Protein AF-A0A5Y5LYK3-F1 (afdb_monomer)

Structure (mmCIF, N/CA/C/O backbone):
data_AF-A0A5Y5LYK3-F1
#
_entry.id   AF-A0A5Y5LYK3-F1
#
loop_
_atom_site.group_PDB
_atom_site.id
_atom_site.type_symbol
_atom_site.label_atom_id
_atom_site.label_alt_id
_atom_site.label_comp_id
_atom_site.label_asym_id
_atom_site.label_entity_id
_atom_site.label_seq_id
_atom_site.pdbx_PDB_ins_code
_atom_site.Cartn_x
_atom_site.Cartn_y
_atom_site.Cartn_z
_atom_site.occupancy
_atom_site.B_iso_or_equiv
_atom_site.auth_seq_id
_atom_site.auth_comp_id
_atom_site.auth_asym_id
_atom_site.auth_atom_id
_atom_site.pdbx_PDB_model_num
ATOM 1 N N . TYR A 1 1 ? 14.170 -9.540 -16.221 1.00 54.06 1 TYR A N 1
ATOM 2 C CA . TYR A 1 1 ? 13.528 -8.300 -15.741 1.00 54.06 1 TYR A CA 1
ATOM 3 C C . TYR A 1 1 ? 12.089 -8.527 -15.269 1.00 54.06 1 TYR A C 1
ATOM 5 O O . TYR A 1 1 ? 11.631 -7.755 -14.436 1.00 54.06 1 TYR A O 1
ATOM 13 N N . ASP A 1 2 ? 11.449 -9.656 -15.615 1.00 61.84 2 ASP A N 1
ATOM 14 C CA . ASP A 1 2 ? 10.163 -10.072 -15.021 1.00 61.84 2 ASP A CA 1
ATOM 15 C C . ASP A 1 2 ? 10.178 -10.195 -13.496 1.00 61.84 2 ASP A C 1
ATOM 17 O O . ASP A 1 2 ? 9.198 -9.850 -12.848 1.00 61.84 2 ASP A O 1
ATOM 21 N N . GLY A 1 3 ? 11.300 -10.608 -12.897 1.00 70.94 3 GLY A N 1
ATOM 22 C CA . GLY A 1 3 ? 11.403 -10.780 -11.443 1.00 70.94 3 GLY A CA 1
ATOM 23 C C . GLY A 1 3 ? 11.084 -9.516 -10.634 1.00 70.94 3 GLY A C 1
ATOM 24 O O . GLY A 1 3 ? 10.432 -9.608 -9.598 1.00 70.94 3 GLY A O 1
ATOM 25 N N . PHE A 1 4 ? 11.470 -8.327 -11.116 1.00 75.94 4 PHE A N 1
ATOM 26 C CA . PHE A 1 4 ? 11.182 -7.073 -10.408 1.00 75.94 4 PHE A CA 1
ATOM 27 C C . PHE A 1 4 ? 9.706 -6.678 -10.520 1.00 75.94 4 PHE A C 1
ATOM 29 O O . PHE A 1 4 ? 9.090 -6.267 -9.539 1.00 75.94 4 PHE A O 1
ATOM 36 N N . ARG A 1 5 ? 9.106 -6.878 -11.698 1.00 77.19 5 ARG A N 1
ATOM 37 C CA . ARG A 1 5 ? 7.668 -6.682 -11.899 1.00 77.19 5 ARG A CA 1
ATOM 38 C C . ARG A 1 5 ? 6.854 -7.663 -11.056 1.00 77.19 5 ARG A C 1
ATOM 40 O O . ARG A 1 5 ? 5.904 -7.250 -10.403 1.00 77.19 5 ARG A O 1
ATOM 47 N N . ILE A 1 6 ? 7.253 -8.936 -11.027 1.00 82.31 6 ILE A N 1
ATOM 48 C CA . ILE A 1 6 ? 6.653 -9.978 -10.184 1.00 82.31 6 ILE A CA 1
ATOM 49 C C . ILE A 1 6 ? 6.754 -9.586 -8.708 1.00 82.31 6 ILE A C 1
ATOM 51 O O . ILE A 1 6 ? 5.782 -9.731 -7.972 1.00 82.31 6 ILE A O 1
ATOM 55 N N . PHE A 1 7 ? 7.892 -9.036 -8.281 1.00 86.12 7 PHE A N 1
ATOM 56 C CA . PHE A 1 7 ? 8.079 -8.545 -6.919 1.00 86.12 7 PHE A CA 1
ATOM 57 C C . PHE A 1 7 ? 7.147 -7.369 -6.581 1.00 86.12 7 PHE A C 1
ATOM 59 O O . PHE A 1 7 ? 6.451 -7.421 -5.567 1.00 86.12 7 PHE A O 1
ATOM 66 N N . LEU A 1 8 ? 7.062 -6.343 -7.436 1.00 88.00 8 LEU A N 1
ATOM 67 C CA . LEU A 1 8 ? 6.128 -5.224 -7.246 1.00 88.00 8 LEU A CA 1
ATOM 68 C C . LEU A 1 8 ? 4.668 -5.691 -7.239 1.00 88.00 8 LEU A C 1
ATOM 70 O O . LEU A 1 8 ? 3.887 -5.286 -6.377 1.00 88.00 8 LEU A O 1
ATOM 74 N N . PHE A 1 9 ? 4.313 -6.587 -8.159 1.00 88.88 9 PHE A N 1
ATOM 75 C CA . PHE A 1 9 ? 2.990 -7.195 -8.220 1.00 88.88 9 PHE A CA 1
ATOM 76 C C . PHE A 1 9 ? 2.671 -7.990 -6.951 1.00 88.88 9 PHE A C 1
ATOM 78 O O . PHE A 1 9 ? 1.566 -7.882 -6.422 1.00 88.88 9 PHE A O 1
ATOM 85 N N . TYR A 1 10 ? 3.637 -8.745 -6.425 1.00 92.44 10 TYR A N 1
ATOM 86 C CA . TYR A 1 10 ? 3.498 -9.474 -5.169 1.00 92.44 10 TYR A CA 1
ATOM 87 C C . TYR A 1 10 ? 3.231 -8.527 -3.993 1.00 92.44 10 TYR A C 1
ATOM 89 O O . TYR A 1 10 ? 2.250 -8.722 -3.269 1.00 92.44 10 TYR A O 1
ATOM 97 N N . LEU A 1 11 ? 4.049 -7.478 -3.832 1.00 94.81 11 LEU A N 1
ATOM 98 C CA . LEU A 1 11 ? 3.857 -6.480 -2.775 1.00 94.81 11 LEU A CA 1
ATOM 99 C C . LEU A 1 11 ? 2.476 -5.829 -2.875 1.00 94.81 11 LEU A C 1
ATOM 101 O O . LEU A 1 11 ? 1.770 -5.705 -1.875 1.00 94.81 11 LEU A O 1
ATOM 105 N N . PHE A 1 12 ? 2.060 -5.475 -4.089 1.00 94.06 12 PHE A N 1
ATOM 106 C CA . PHE A 1 12 ? 0.767 -4.848 -4.315 1.00 94.06 12 PHE A CA 1
ATOM 107 C C . PHE A 1 12 ? -0.412 -5.786 -4.040 1.00 94.06 12 PHE A C 1
ATOM 109 O O . PHE A 1 12 ? -1.390 -5.395 -3.402 1.00 94.06 12 PHE A O 1
ATOM 116 N N . LYS A 1 13 ? -0.317 -7.053 -4.456 1.00 94.81 13 LYS A N 1
ATOM 117 C CA . LYS A 1 13 ? -1.334 -8.066 -4.149 1.00 94.81 13 LYS A CA 1
ATOM 118 C C . LYS A 1 13 ? -1.488 -8.269 -2.647 1.00 94.81 13 LYS A C 1
ATOM 120 O O . LYS A 1 13 ? -2.620 -8.349 -2.172 1.00 94.81 13 LYS A O 1
ATOM 125 N N . LYS A 1 14 ? -0.379 -8.317 -1.905 1.00 97.19 14 LYS A N 1
ATOM 126 C CA . LYS A 1 14 ? -0.408 -8.413 -0.442 1.00 97.19 14 LYS A CA 1
ATOM 127 C C . LYS A 1 14 ? -1.020 -7.173 0.198 1.00 97.19 14 LYS A C 1
ATOM 129 O O . LYS A 1 14 ? -1.903 -7.322 1.037 1.00 97.19 14 LYS A O 1
ATOM 134 N N . LEU A 1 15 ? -0.653 -5.977 -0.258 1.00 96.44 15 LEU A N 1
ATOM 135 C CA . LEU A 1 15 ? -1.266 -4.734 0.208 1.00 96.44 15 LEU A CA 1
ATOM 136 C C . LEU A 1 15 ? -2.796 -4.754 0.050 1.00 96.44 15 LEU A C 1
ATOM 138 O O . LEU A 1 15 ? -3.512 -4.526 1.022 1.00 96.44 15 LEU A O 1
ATOM 142 N N . LYS A 1 16 ? -3.307 -5.069 -1.151 1.00 94.44 16 LYS A N 1
ATOM 143 C CA . LYS A 1 16 ? -4.758 -5.127 -1.415 1.00 94.44 16 LYS A CA 1
ATOM 144 C C . LYS A 1 16 ? -5.464 -6.183 -0.568 1.00 94.44 16 LYS A C 1
ATOM 146 O O . LYS A 1 16 ? -6.587 -5.957 -0.116 1.00 94.44 16 LYS A O 1
ATOM 151 N N . PHE A 1 17 ? -4.816 -7.328 -0.358 1.00 95.44 17 PHE A N 1
ATOM 152 C CA . PHE A 1 17 ? -5.341 -8.382 0.503 1.00 95.44 17 PHE A CA 1
ATOM 153 C C . PHE A 1 17 ? -5.530 -7.876 1.937 1.00 95.44 17 PHE A C 1
ATOM 155 O O . PHE A 1 17 ? -6.632 -7.972 2.469 1.00 95.44 17 PHE A O 1
ATOM 162 N N . TYR A 1 18 ? -4.505 -7.265 2.534 1.00 94.75 18 TYR A N 1
ATOM 163 C CA . TYR A 1 18 ? -4.596 -6.761 3.906 1.00 94.75 18 TYR A CA 1
ATOM 164 C C . TYR A 1 18 ? -5.476 -5.521 4.048 1.00 94.75 18 TYR A C 1
ATOM 166 O O . TYR A 1 18 ? -6.100 -5.345 5.091 1.00 94.75 18 TYR A O 1
ATOM 174 N N . TRP A 1 19 ? -5.607 -4.709 2.998 1.00 92.50 19 TRP A N 1
ATOM 175 C CA . TRP A 1 19 ? -6.627 -3.664 2.942 1.00 92.50 19 TRP A CA 1
ATOM 176 C C . TRP A 1 19 ? -8.039 -4.248 3.058 1.00 92.50 19 TRP A C 1
ATOM 178 O O . TRP A 1 19 ? -8.814 -3.845 3.920 1.00 92.50 19 TRP A O 1
ATOM 188 N N . THR A 1 20 ? -8.347 -5.254 2.235 1.00 91.69 20 THR A N 1
ATOM 189 C CA . THR A 1 20 ? -9.647 -5.946 2.255 1.00 91.69 20 THR A CA 1
ATOM 190 C C . THR A 1 20 ? -9.890 -6.617 3.605 1.00 91.69 20 THR A C 1
ATOM 192 O O . THR A 1 20 ? -10.962 -6.487 4.186 1.00 91.69 20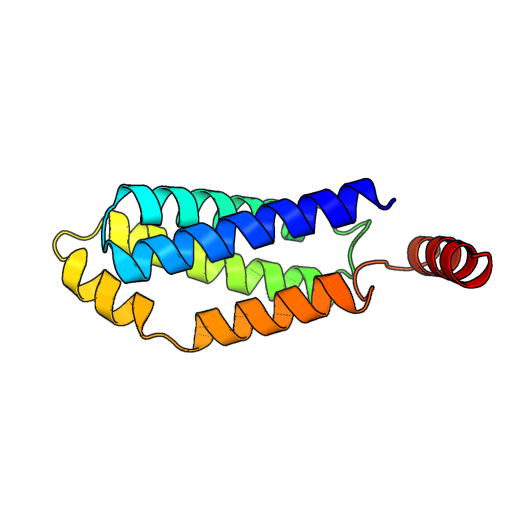 THR A O 1
ATOM 195 N N . LEU A 1 21 ? -8.863 -7.255 4.166 1.00 92.44 21 LEU A N 1
ATOM 196 C CA . LEU A 1 21 ? -8.957 -7.889 5.476 1.00 92.44 21 LEU A CA 1
ATOM 197 C C . LEU A 1 21 ? -9.209 -6.868 6.596 1.00 92.44 21 LEU A C 1
ATOM 199 O O . LEU A 1 21 ? -10.005 -7.123 7.497 1.00 92.44 21 LEU A O 1
ATOM 203 N N . SER A 1 22 ? -8.582 -5.692 6.507 1.00 89.06 22 SER A N 1
ATOM 204 C CA . SER A 1 22 ? -8.803 -4.577 7.436 1.00 89.06 22 SER A CA 1
ATOM 205 C C . SER A 1 22 ? -10.229 -4.027 7.339 1.00 89.06 22 SER A C 1
ATOM 207 O O . SER A 1 22 ? -10.809 -3.686 8.368 1.00 89.06 22 SER A O 1
ATOM 209 N N . LEU A 1 23 ? -10.821 -3.995 6.136 1.00 85.88 23 LEU A N 1
ATOM 210 C CA . LEU A 1 23 ? -12.228 -3.627 5.929 1.00 85.88 23 LEU A CA 1
ATOM 211 C C . LEU A 1 23 ? -13.189 -4.617 6.602 1.00 85.88 23 LEU A C 1
ATOM 213 O O . LEU A 1 23 ? -14.140 -4.204 7.269 1.00 85.88 23 LEU A O 1
ATOM 217 N N . GLU A 1 24 ? -12.936 -5.915 6.435 1.00 88.19 24 GLU A N 1
ATOM 218 C CA . GLU A 1 24 ? -13.807 -6.985 6.931 1.00 88.19 24 GLU A CA 1
ATOM 219 C C . GLU A 1 24 ? -13.706 -7.169 8.448 1.00 88.19 24 GLU A C 1
ATOM 221 O O . GLU A 1 24 ? -14.719 -7.234 9.145 1.00 88.19 24 GLU A O 1
ATOM 226 N N . ARG A 1 25 ? -12.478 -7.270 8.965 1.00 87.12 25 ARG A N 1
ATOM 227 C CA . ARG A 1 25 ? -12.216 -7.665 10.355 1.00 87.12 25 ARG A CA 1
ATOM 228 C C . ARG A 1 25 ? -12.051 -6.489 11.300 1.00 87.12 25 ARG A C 1
ATOM 230 O O . ARG A 1 25 ? -12.276 -6.653 12.496 1.00 87.12 25 ARG A O 1
ATOM 237 N N . LYS A 1 26 ? -11.659 -5.323 10.776 1.00 81.81 26 LYS A N 1
ATOM 238 C CA . LYS A 1 26 ? -11.383 -4.102 11.552 1.00 81.81 26 LYS A CA 1
ATOM 239 C C . LYS A 1 26 ? -10.380 -4.335 12.690 1.00 81.81 26 LYS A C 1
ATOM 241 O O . LYS A 1 26 ? -10.450 -3.690 13.732 1.00 81.81 26 LYS A O 1
ATOM 246 N N . ASP A 1 27 ? -9.461 -5.281 12.500 1.00 82.06 27 ASP A N 1
ATOM 247 C CA . ASP A 1 27 ? -8.467 -5.655 13.498 1.00 82.06 27 ASP A CA 1
ATOM 248 C C . ASP A 1 27 ? -7.118 -4.963 13.246 1.00 82.06 27 ASP A C 1
ATOM 250 O O . ASP A 1 27 ? -6.743 -4.651 12.111 1.00 82.06 27 ASP A O 1
ATOM 254 N N . LYS A 1 28 ? -6.365 -4.734 14.327 1.00 83.81 28 LYS A N 1
ATOM 255 C CA . LYS A 1 28 ? -5.073 -4.037 14.268 1.00 83.81 28 LYS A CA 1
ATOM 256 C C . LYS A 1 28 ? -3.993 -4.835 13.537 1.00 83.81 28 LYS A C 1
ATOM 258 O O . LYS A 1 28 ? -3.109 -4.222 12.948 1.00 83.81 28 LYS A O 1
ATOM 263 N N . GLN A 1 29 ? -4.044 -6.168 13.555 1.00 90.38 29 GLN A N 1
ATOM 264 C CA . GLN A 1 29 ? -3.019 -6.996 12.916 1.00 90.38 29 GLN A CA 1
ATOM 265 C C . GLN A 1 29 ? -3.071 -6.837 11.394 1.00 90.38 29 GLN A C 1
ATOM 267 O O . GLN A 1 29 ? -2.039 -6.616 10.763 1.00 90.38 29 GLN A O 1
ATOM 272 N N . SER A 1 30 ? -4.271 -6.877 10.815 1.00 91.81 30 SER A N 1
ATOM 273 C CA . SER A 1 30 ? -4.492 -6.629 9.387 1.00 91.81 30 SER A CA 1
ATOM 274 C C . SER A 1 30 ? -3.992 -5.242 8.970 1.00 91.81 30 SER A C 1
ATOM 276 O O . SER A 1 30 ? -3.352 -5.100 7.927 1.00 91.81 30 SER A O 1
ATOM 278 N N . LEU A 1 31 ? -4.203 -4.234 9.822 1.00 91.12 31 LEU A N 1
ATOM 279 C CA . LEU A 1 31 ? -3.750 -2.868 9.571 1.00 91.12 31 LEU A CA 1
ATOM 280 C C . LEU A 1 31 ? -2.221 -2.716 9.698 1.00 91.12 31 LEU A C 1
ATOM 282 O O . LEU A 1 31 ? -1.610 -1.984 8.921 1.00 91.12 31 LEU A O 1
ATOM 286 N N . CYS A 1 32 ? -1.583 -3.436 10.625 1.00 93.62 32 CYS A N 1
ATOM 287 C CA . CYS A 1 32 ? -0.122 -3.509 10.736 1.00 93.62 32 CYS A CA 1
ATOM 288 C C . CYS A 1 32 ? 0.518 -4.138 9.491 1.00 93.62 32 CYS A C 1
ATOM 290 O O . CYS A 1 32 ? 1.526 -3.639 8.991 1.00 93.62 32 CYS A O 1
ATOM 292 N N . GLU A 1 33 ? -0.073 -5.209 8.961 1.00 96.88 33 GLU A N 1
ATOM 293 C CA . GLU A 1 33 ? 0.386 -5.818 7.712 1.00 96.88 33 GLU A CA 1
ATOM 294 C C . GLU A 1 33 ? 0.184 -4.856 6.534 1.00 96.88 33 GLU A C 1
ATOM 296 O O . GLU A 1 33 ? 1.097 -4.655 5.734 1.00 96.88 33 GLU A O 1
ATOM 301 N N . PHE A 1 34 ? -0.966 -4.180 6.459 1.00 95.38 34 PHE A N 1
ATOM 302 C CA . PHE A 1 34 ? -1.200 -3.134 5.463 1.00 95.38 34 PHE A CA 1
ATOM 303 C C . PHE A 1 34 ? -0.127 -2.030 5.525 1.00 95.38 34 PHE A C 1
ATOM 305 O O . PHE A 1 34 ? 0.460 -1.698 4.491 1.00 95.38 34 PHE A O 1
ATOM 312 N N . LEU A 1 35 ? 0.202 -1.537 6.727 1.00 96.00 35 LEU A N 1
ATOM 313 C CA . LEU A 1 35 ? 1.285 -0.572 6.955 1.00 96.00 35 LEU A CA 1
ATOM 314 C C . LEU A 1 35 ? 2.639 -1.096 6.457 1.00 96.00 35 LEU A C 1
ATOM 316 O O . LEU A 1 35 ? 3.419 -0.354 5.856 1.00 96.00 35 LEU A O 1
ATOM 320 N N . PHE A 1 36 ? 2.941 -2.368 6.720 1.00 97.38 36 PHE A N 1
ATOM 321 C CA . PHE A 1 36 ? 4.189 -2.983 6.284 1.00 97.38 36 PHE A CA 1
ATOM 322 C C . PHE A 1 36 ? 4.319 -2.930 4.758 1.00 97.38 36 PHE A C 1
ATOM 324 O O . PHE A 1 36 ? 5.296 -2.377 4.248 1.00 97.38 36 PHE A O 1
ATOM 331 N N . TYR A 1 37 ? 3.314 -3.417 4.021 1.00 97.62 37 TYR A N 1
ATOM 332 C CA . TYR A 1 37 ? 3.368 -3.429 2.556 1.00 97.62 37 TYR A CA 1
ATOM 333 C C . TYR A 1 37 ? 3.308 -2.023 1.948 1.00 97.62 37 TYR A C 1
ATOM 335 O O . TYR A 1 37 ? 3.983 -1.778 0.944 1.00 97.62 37 TYR A O 1
ATOM 343 N N . SER A 1 38 ? 2.570 -1.080 2.549 1.00 96.38 38 SER A N 1
ATOM 344 C CA . SER A 1 38 ? 2.520 0.305 2.056 1.00 96.38 38 SER A CA 1
ATOM 345 C C . SER A 1 38 ? 3.892 0.966 2.180 1.00 96.38 38 SER A C 1
ATOM 347 O O . SER A 1 38 ? 4.373 1.602 1.239 1.00 96.38 38 SER A O 1
ATOM 349 N N . ARG A 1 39 ? 4.571 0.737 3.309 1.00 96.75 39 ARG A N 1
ATOM 350 C CA . ARG A 1 39 ? 5.927 1.227 3.556 1.00 96.75 39 ARG A CA 1
ATOM 351 C C . ARG A 1 39 ? 6.947 0.566 2.635 1.00 96.75 39 ARG A C 1
ATOM 353 O O . ARG A 1 39 ? 7.832 1.257 2.133 1.00 96.75 39 ARG A O 1
ATOM 360 N N . SER A 1 40 ? 6.836 -0.742 2.396 1.00 96.31 40 SER A N 1
ATOM 361 C CA . SER A 1 40 ? 7.708 -1.447 1.449 1.00 96.31 40 SER A CA 1
ATOM 362 C C . SER A 1 40 ? 7.601 -0.855 0.046 1.00 96.31 40 SER A C 1
ATOM 364 O O . SER A 1 40 ? 8.627 -0.583 -0.572 1.00 96.31 40 SER A O 1
ATOM 366 N N . LEU A 1 41 ? 6.381 -0.598 -0.436 1.00 94.62 41 LEU A N 1
ATOM 367 C CA . LEU A 1 41 ? 6.163 0.023 -1.744 1.00 94.62 41 LEU A CA 1
ATOM 368 C C . LEU A 1 41 ? 6.730 1.443 -1.800 1.00 94.62 41 LEU A C 1
ATOM 370 O O . LEU A 1 41 ? 7.448 1.760 -2.744 1.00 94.62 41 LEU A O 1
ATOM 374 N N . TYR A 1 42 ? 6.509 2.262 -0.768 1.00 95.00 42 TYR A N 1
ATOM 375 C CA . TYR A 1 42 ? 7.135 3.584 -0.666 1.00 95.00 42 TYR A CA 1
ATOM 376 C C . TYR A 1 42 ? 8.666 3.521 -0.804 1.00 95.00 42 TYR A C 1
ATOM 378 O O . TYR A 1 42 ? 9.241 4.267 -1.600 1.00 95.00 42 TYR A O 1
ATOM 386 N N . ILE A 1 43 ? 9.323 2.623 -0.059 1.00 92.94 43 ILE A N 1
ATOM 387 C CA . ILE A 1 43 ? 10.785 2.462 -0.094 1.00 92.94 43 ILE A CA 1
ATOM 388 C C .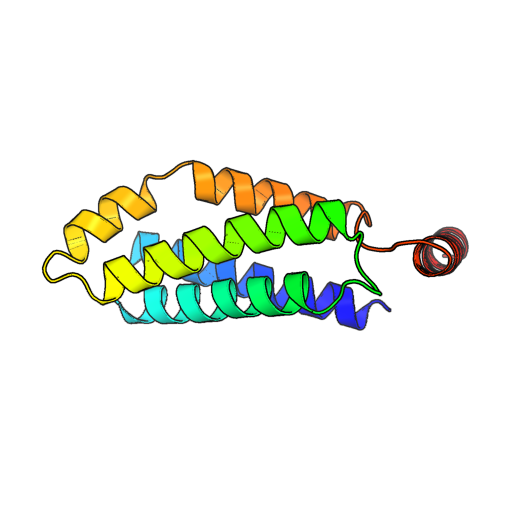 ILE A 1 43 ? 11.239 2.044 -1.493 1.00 92.94 43 ILE A C 1
ATOM 390 O O . ILE A 1 43 ? 12.113 2.687 -2.066 1.00 92.94 43 ILE A O 1
ATOM 394 N N . VAL A 1 44 ? 10.625 1.007 -2.070 1.00 90.69 44 VAL A N 1
ATOM 395 C CA . VAL A 1 44 ? 11.019 0.492 -3.389 1.00 90.69 44 VAL A CA 1
ATOM 396 C C . VAL A 1 44 ? 10.880 1.572 -4.463 1.00 90.69 44 VAL A C 1
ATOM 398 O O . VAL A 1 44 ? 11.813 1.783 -5.234 1.00 90.69 44 VAL A O 1
ATOM 401 N N . LEU A 1 45 ? 9.762 2.300 -4.479 1.00 89.00 45 LEU A N 1
ATOM 402 C CA . LEU A 1 45 ? 9.517 3.365 -5.455 1.00 89.00 45 LEU A CA 1
ATOM 403 C C . LEU A 1 45 ? 10.467 4.559 -5.272 1.00 89.00 45 LEU A C 1
ATOM 405 O O . LEU A 1 45 ? 10.919 5.144 -6.255 1.00 89.00 45 LEU A O 1
ATOM 409 N N . SER A 1 46 ? 10.828 4.895 -4.031 1.00 88.50 46 SER A N 1
ATOM 410 C CA . SER A 1 46 ? 11.754 6.002 -3.746 1.00 88.50 46 SER A CA 1
ATOM 411 C C . SER A 1 46 ? 13.217 5.659 -4.040 1.00 88.50 46 SER A C 1
ATOM 413 O O . SER A 1 46 ? 14.023 6.553 -4.284 1.00 88.50 46 SER A O 1
ATOM 415 N N . SER A 1 47 ? 13.589 4.378 -3.974 1.00 84.25 47 SER A N 1
ATOM 416 C CA . SER A 1 47 ? 14.986 3.938 -4.078 1.00 84.25 47 SER A CA 1
ATOM 417 C C . SER A 1 47 ? 15.400 3.476 -5.478 1.00 84.25 47 SER A C 1
ATOM 419 O O . SER A 1 47 ? 16.594 3.371 -5.740 1.00 84.25 47 SER A O 1
ATOM 421 N N . MET A 1 48 ? 14.452 3.214 -6.383 1.00 79.50 48 MET A N 1
ATOM 422 C CA . MET A 1 48 ? 14.719 2.589 -7.690 1.00 79.50 48 MET A CA 1
ATOM 423 C C . MET A 1 48 ? 14.645 3.575 -8.867 1.00 79.50 48 MET A C 1
ATOM 425 O O . MET A 1 48 ? 14.114 3.249 -9.927 1.00 79.50 48 MET A O 1
ATOM 429 N N . SER A 1 49 ? 15.211 4.775 -8.704 1.00 69.62 49 SER A N 1
ATOM 430 C CA . SER A 1 49 ? 15.188 5.858 -9.707 1.00 69.62 49 SER A CA 1
ATOM 431 C C . SER A 1 49 ? 15.972 5.578 -10.994 1.00 69.62 49 SER A C 1
ATOM 433 O O . SER A 1 49 ? 15.867 6.339 -11.945 1.00 69.62 49 SER A O 1
ATOM 435 N N . THR A 1 50 ? 16.780 4.517 -11.024 1.00 68.88 50 THR A N 1
ATOM 436 C CA . THR A 1 50 ? 17.528 4.072 -12.211 1.00 68.88 50 THR A CA 1
ATOM 437 C C . THR A 1 50 ? 16.769 3.042 -13.045 1.00 68.88 50 THR A C 1
ATOM 439 O O . THR A 1 50 ? 17.177 2.735 -14.162 1.00 68.88 50 THR A O 1
ATOM 442 N N . ILE A 1 51 ? 15.703 2.467 -12.487 1.00 69.94 51 ILE A N 1
ATOM 443 C CA . ILE A 1 51 ? 14.898 1.416 -13.117 1.00 69.94 51 ILE A CA 1
ATOM 444 C C . ILE A 1 51 ? 13.531 1.978 -13.499 1.00 69.94 51 ILE A C 1
ATOM 446 O O . ILE A 1 51 ? 13.040 1.674 -14.583 1.00 69.94 51 ILE A O 1
ATOM 450 N N . LEU A 1 52 ? 12.941 2.773 -12.603 1.00 72.06 52 LEU A N 1
ATOM 451 C CA . LEU A 1 52 ? 11.604 3.334 -12.726 1.00 72.06 52 LEU A CA 1
ATOM 452 C C . LEU A 1 52 ? 11.623 4.738 -13.312 1.00 72.06 52 LEU A C 1
ATOM 454 O O . LEU A 1 52 ? 12.508 5.518 -12.968 1.00 72.06 52 LEU A O 1
ATOM 458 N N . ASP A 1 53 ? 10.582 5.079 -14.081 1.00 77.88 53 ASP A N 1
ATOM 459 C CA . ASP A 1 53 ? 10.314 6.471 -14.455 1.00 77.88 53 ASP A CA 1
ATOM 460 C C . ASP A 1 53 ? 10.293 7.336 -13.193 1.00 77.88 53 ASP A C 1
ATOM 462 O O . ASP A 1 53 ? 9.457 7.163 -12.296 1.00 77.88 53 ASP A O 1
ATOM 466 N N . LYS A 1 54 ? 11.250 8.259 -13.110 1.00 79.31 54 LYS A N 1
ATOM 467 C CA . LYS A 1 54 ? 11.494 9.033 -11.895 1.00 79.31 54 LYS A CA 1
ATOM 468 C C . LYS A 1 54 ? 10.285 9.866 -11.472 1.00 79.31 54 LYS A C 1
ATOM 470 O O . LYS A 1 54 ? 10.026 9.990 -10.276 1.00 79.31 54 LYS A O 1
ATOM 475 N N . ASN A 1 55 ? 9.548 10.445 -12.415 1.00 81.50 55 ASN A N 1
ATOM 476 C CA . ASN A 1 55 ? 8.428 11.327 -12.095 1.00 81.50 55 ASN A CA 1
ATOM 477 C C . ASN A 1 55 ? 7.231 10.518 -11.596 1.00 81.50 55 ASN A C 1
ATOM 479 O O . ASN A 1 55 ? 6.694 10.803 -10.524 1.00 81.50 55 ASN A O 1
ATOM 483 N N . LEU A 1 56 ? 6.861 9.473 -12.331 1.00 79.25 56 LEU A N 1
ATOM 484 C CA . LEU A 1 56 ? 5.739 8.603 -12.004 1.00 79.25 56 LEU A CA 1
ATOM 485 C C . LEU A 1 56 ? 5.997 7.825 -10.707 1.00 79.25 56 LEU A C 1
ATOM 487 O O . LEU A 1 56 ? 5.130 7.775 -9.832 1.00 79.25 56 LEU A O 1
ATOM 491 N N . SER A 1 57 ? 7.217 7.305 -10.534 1.00 84.38 57 SER A N 1
ATOM 492 C CA . SER A 1 57 ? 7.629 6.620 -9.307 1.00 84.38 57 SER A CA 1
ATOM 493 C C . SER A 1 57 ? 7.587 7.548 -8.096 1.00 84.38 57 SER A C 1
ATOM 495 O O . SER A 1 57 ? 7.068 7.160 -7.052 1.00 84.38 57 SER A O 1
ATOM 497 N N . ASN A 1 58 ? 8.052 8.796 -8.227 1.00 87.12 58 ASN A N 1
ATOM 498 C CA . ASN A 1 58 ? 7.994 9.770 -7.135 1.00 87.12 58 ASN A CA 1
ATOM 499 C C . ASN A 1 58 ? 6.554 10.130 -6.751 1.00 87.12 58 ASN A C 1
ATOM 501 O O . ASN A 1 58 ? 6.248 10.210 -5.562 1.00 87.12 58 ASN A O 1
ATOM 505 N N . ILE A 1 59 ? 5.664 10.319 -7.730 1.00 88.56 59 ILE A N 1
ATOM 506 C CA . ILE A 1 59 ? 4.245 10.606 -7.468 1.00 88.56 59 ILE A CA 1
ATOM 507 C C . ILE A 1 59 ? 3.614 9.455 -6.677 1.00 88.56 59 ILE A C 1
ATOM 509 O O . ILE A 1 59 ? 2.983 9.685 -5.644 1.00 88.56 59 ILE A O 1
ATOM 513 N N . LEU A 1 60 ? 3.821 8.212 -7.117 1.00 90.56 60 LEU A N 1
ATOM 514 C CA . LEU A 1 60 ? 3.303 7.029 -6.428 1.00 90.56 60 LEU A CA 1
ATOM 515 C C . LEU A 1 60 ? 3.937 6.855 -5.042 1.00 90.56 60 LEU A C 1
ATOM 517 O O . LEU A 1 60 ? 3.228 6.587 -4.073 1.00 90.56 60 LEU A O 1
ATOM 521 N N . ALA A 1 61 ? 5.249 7.066 -4.918 1.00 92.31 61 ALA A N 1
ATOM 522 C CA . ALA A 1 61 ? 5.958 7.006 -3.645 1.00 92.31 61 ALA A CA 1
ATOM 523 C C . ALA A 1 61 ? 5.380 7.999 -2.627 1.00 92.31 61 ALA A C 1
ATOM 525 O O . ALA A 1 61 ? 5.137 7.620 -1.482 1.00 92.31 61 ALA A O 1
ATOM 526 N N . LEU A 1 62 ? 5.105 9.242 -3.033 1.00 93.44 62 LEU A N 1
ATOM 527 C CA . LEU A 1 62 ? 4.481 10.240 -2.161 1.00 93.44 62 LEU A CA 1
ATOM 528 C C . LEU A 1 62 ? 3.092 9.792 -1.692 1.00 93.44 62 LEU A C 1
ATOM 530 O O . LEU A 1 62 ? 2.814 9.848 -0.495 1.00 93.44 62 LEU A O 1
ATOM 534 N N . LYS A 1 63 ? 2.264 9.244 -2.589 1.00 94.06 63 LYS A N 1
ATOM 535 C CA . LYS A 1 63 ? 0.952 8.695 -2.206 1.00 94.06 63 LYS A CA 1
ATOM 536 C C . LYS A 1 63 ? 1.086 7.549 -1.192 1.00 94.06 63 LYS A C 1
ATOM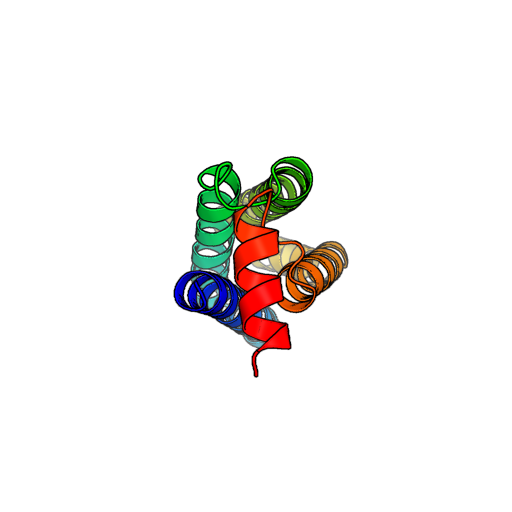 538 O O . LYS A 1 63 ? 0.388 7.537 -0.180 1.00 94.06 63 LYS A O 1
ATOM 543 N N . PHE A 1 64 ? 2.018 6.615 -1.397 1.00 95.06 64 PHE A N 1
ATOM 544 C CA . PHE A 1 64 ? 2.268 5.537 -0.429 1.00 95.06 64 PHE A CA 1
ATOM 545 C C . PHE A 1 64 ? 2.826 6.045 0.903 1.00 95.06 64 PHE A C 1
ATOM 547 O O . PHE A 1 64 ? 2.492 5.491 1.954 1.00 95.06 64 PHE A O 1
ATOM 554 N N . LYS A 1 65 ? 3.650 7.096 0.888 1.00 95.50 65 LYS A N 1
ATOM 555 C CA . LYS A 1 65 ? 4.158 7.749 2.099 1.00 95.50 65 LYS A CA 1
ATOM 556 C C . LYS A 1 65 ? 3.018 8.325 2.934 1.00 95.50 65 LYS A C 1
ATOM 558 O O . LYS A 1 65 ? 2.986 8.092 4.143 1.00 95.50 65 LYS A O 1
ATOM 563 N N . ASP A 1 66 ? 2.078 9.018 2.299 1.00 93.94 66 ASP A N 1
ATOM 564 C CA . ASP A 1 66 ? 0.939 9.636 2.982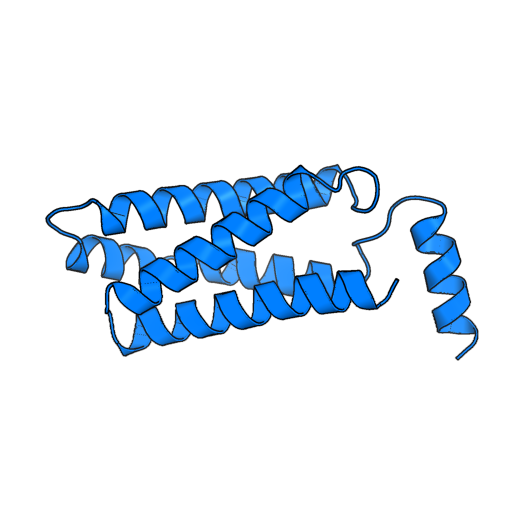 1.00 93.94 66 ASP A CA 1
ATOM 565 C C . ASP A 1 66 ? 0.045 8.584 3.645 1.00 93.94 66 ASP A C 1
ATOM 567 O O . ASP A 1 66 ? -0.319 8.717 4.814 1.00 93.94 66 ASP A O 1
ATOM 571 N N . ILE A 1 67 ? -0.239 7.487 2.943 1.00 93.75 67 ILE A N 1
ATOM 572 C CA . ILE A 1 67 ? -1.060 6.390 3.475 1.00 93.75 67 ILE A CA 1
ATOM 573 C C . ILE A 1 67 ? -0.327 5.647 4.591 1.00 93.75 67 ILE A C 1
ATOM 575 O O . ILE A 1 67 ? -0.937 5.302 5.600 1.00 93.75 67 ILE A O 1
ATOM 579 N N . THR A 1 68 ? 0.984 5.440 4.450 1.00 94.81 68 THR A N 1
ATOM 580 C CA . THR A 1 68 ? 1.824 4.847 5.503 1.00 94.81 68 THR A CA 1
ATOM 581 C C . THR A 1 68 ? 1.753 5.691 6.772 1.00 94.81 68 THR A C 1
ATOM 583 O O . THR A 1 68 ? 1.507 5.155 7.851 1.00 94.81 68 THR A O 1
ATOM 586 N N . LYS A 1 69 ? 1.894 7.015 6.643 1.00 94.62 69 LYS A N 1
ATOM 587 C CA . LYS A 1 69 ? 1.788 7.938 7.774 1.00 94.62 69 LYS A CA 1
ATOM 588 C C . LYS A 1 69 ? 0.397 7.886 8.409 1.00 94.62 69 LYS A C 1
ATOM 590 O O . LYS A 1 69 ? 0.296 7.646 9.603 1.00 94.62 69 LYS A O 1
ATOM 595 N N . LYS A 1 70 ? -0.665 8.001 7.606 1.00 92.00 70 LYS A N 1
ATOM 596 C CA . LYS A 1 70 ? -2.054 7.947 8.092 1.00 92.00 70 LYS A CA 1
ATOM 597 C C . LYS A 1 70 ? -2.359 6.632 8.815 1.00 92.00 70 LYS A C 1
ATOM 599 O O . LYS A 1 70 ? -2.964 6.640 9.878 1.00 92.00 70 LYS A O 1
ATOM 604 N N . THR A 1 71 ? -1.886 5.507 8.281 1.00 91.81 71 THR A N 1
ATOM 605 C CA . THR A 1 71 ? -2.048 4.187 8.912 1.00 91.81 71 THR A CA 1
ATOM 606 C C . THR A 1 71 ? -1.316 4.112 10.251 1.00 91.81 71 THR A C 1
ATOM 608 O O . THR A 1 71 ? -1.855 3.593 11.226 1.00 91.81 71 THR A O 1
ATOM 611 N N . GLN A 1 72 ? -0.096 4.647 10.314 1.00 93.75 72 GLN A N 1
ATOM 612 C CA . GLN A 1 72 ? 0.683 4.704 11.547 1.00 93.75 72 GLN A CA 1
ATOM 613 C C . GLN A 1 72 ? 0.007 5.586 12.607 1.00 93.75 72 GLN A C 1
ATOM 615 O O . GLN A 1 72 ? -0.059 5.184 13.768 1.00 93.75 72 GLN A O 1
ATOM 620 N N . ASP A 1 73 ? -0.545 6.732 12.204 1.00 92.25 73 ASP A N 1
ATOM 621 C CA . ASP A 1 73 ? -1.286 7.638 13.087 1.00 92.25 73 ASP A CA 1
ATOM 622 C C . ASP A 1 73 ? -2.541 6.948 13.663 1.00 92.25 73 ASP A C 1
ATOM 624 O O . ASP A 1 73 ? -2.791 7.022 14.863 1.00 92.25 73 ASP A O 1
ATOM 628 N N . ILE A 1 74 ? -3.280 6.184 12.846 1.00 90.62 74 ILE A N 1
ATOM 629 C CA . ILE A 1 74 ? -4.451 5.399 13.294 1.00 90.62 74 ILE A CA 1
ATOM 630 C C . ILE A 1 74 ? -4.052 4.320 14.303 1.00 90.62 74 ILE A C 1
ATOM 632 O O . ILE A 1 74 ? -4.737 4.120 15.306 1.00 90.62 74 ILE A O 1
ATOM 636 N N . LEU A 1 75 ? -2.946 3.613 14.052 1.00 89.69 75 LEU A N 1
ATOM 637 C CA . LEU A 1 75 ? -2.451 2.571 14.956 1.00 89.69 75 LEU A CA 1
ATOM 638 C C . LEU A 1 75 ? -2.011 3.138 16.313 1.00 89.69 75 LEU A C 1
ATOM 640 O O . LEU A 1 75 ? -2.140 2.443 17.323 1.00 89.69 75 LEU A O 1
ATOM 644 N N . ALA A 1 76 ? -1.515 4.378 16.330 1.00 90.12 76 ALA A N 1
ATOM 645 C CA . ALA A 1 76 ? -1.113 5.098 17.535 1.00 90.12 76 ALA A CA 1
ATOM 646 C C . ALA A 1 76 ? -2.277 5.818 18.247 1.00 90.12 76 ALA A C 1
ATOM 648 O O . ALA A 1 76 ? -2.117 6.222 19.397 1.00 90.12 76 ALA A O 1
ATOM 649 N N . SER A 1 77 ? -3.431 5.978 17.592 1.00 87.75 77 SER A N 1
ATOM 650 C CA . SER A 1 77 ? -4.593 6.693 18.132 1.00 87.75 77 SER A CA 1
ATOM 651 C 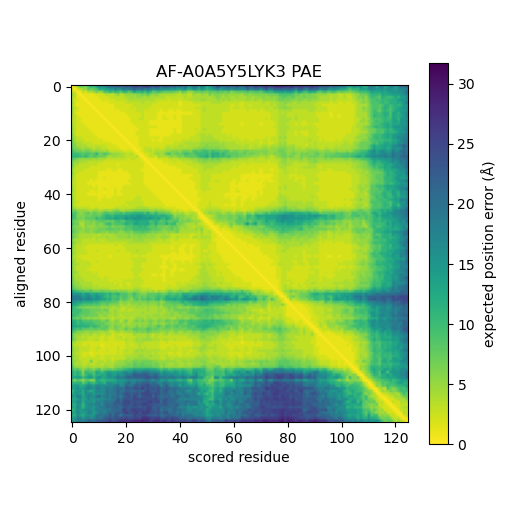C . SER A 1 77 ? -5.316 5.903 19.227 1.00 87.75 77 SER A C 1
ATOM 653 O O . SER A 1 77 ? -5.607 4.709 19.087 1.00 87.75 77 SER A O 1
ATOM 655 N N . GLU A 1 78 ? -5.699 6.599 20.300 1.00 77.50 78 GLU A N 1
ATOM 656 C CA . GLU A 1 78 ? -6.595 6.070 21.338 1.00 77.50 78 GLU A CA 1
ATOM 657 C C . GLU A 1 78 ? -8.002 5.780 20.777 1.00 77.50 78 GLU A C 1
ATOM 659 O O . GLU A 1 78 ? -8.645 4.813 21.184 1.00 77.50 78 GLU A O 1
ATOM 664 N N . ASN A 1 79 ? -8.429 6.525 19.747 1.00 77.56 79 ASN A N 1
ATOM 665 C CA . ASN A 1 79 ? -9.707 6.365 19.040 1.00 77.56 79 ASN A CA 1
ATOM 666 C C . ASN A 1 79 ? -9.575 5.549 17.742 1.00 77.56 79 ASN A C 1
ATOM 668 O O . ASN A 1 79 ? -10.335 5.743 16.789 1.00 77.56 79 ASN A O 1
ATOM 672 N N . SER A 1 80 ? -8.635 4.596 17.720 1.00 75.38 80 SER A N 1
ATOM 673 C CA . SER A 1 80 ? -8.267 3.803 16.534 1.00 75.38 80 SER A CA 1
ATOM 674 C C . SER A 1 80 ? -9.446 3.260 15.712 1.00 75.38 80 SER A C 1
ATOM 676 O O . SER A 1 80 ? -9.358 3.247 14.491 1.00 75.38 80 SER A O 1
ATOM 678 N N . ASN A 1 81 ? -10.571 2.873 16.325 1.00 77.00 81 ASN A N 1
ATOM 679 C CA . ASN A 1 81 ? -11.732 2.350 15.592 1.00 77.00 81 ASN A CA 1
ATOM 680 C C . ASN A 1 81 ? -12.471 3.412 14.759 1.00 77.00 81 ASN A C 1
ATOM 682 O O . ASN A 1 81 ? -12.918 3.111 13.652 1.00 77.00 81 ASN A O 1
ATOM 686 N N . GLN A 1 82 ? -12.621 4.637 15.268 1.00 81.31 82 GLN A N 1
ATOM 687 C CA . GLN A 1 82 ? -13.304 5.712 14.541 1.00 81.31 82 GLN A CA 1
ATOM 688 C C . GLN A 1 82 ? -12.418 6.243 13.411 1.00 81.31 82 GLN A C 1
ATOM 690 O O . GLN A 1 82 ? -12.885 6.393 12.280 1.00 81.31 82 GLN A O 1
ATOM 695 N N . ASP A 1 83 ? -11.131 6.442 13.697 1.00 83.56 83 ASP A N 1
ATOM 696 C CA . ASP A 1 83 ? -10.154 6.878 12.697 1.00 83.56 83 ASP A CA 1
ATOM 697 C C . ASP A 1 83 ? -9.970 5.819 11.603 1.00 83.56 83 ASP A C 1
ATOM 699 O O . ASP A 1 83 ? -9.873 6.155 10.421 1.00 83.56 83 ASP A O 1
ATOM 703 N N . LEU A 1 84 ? -10.014 4.532 11.975 1.00 81.25 84 LEU A N 1
ATOM 704 C CA . LEU A 1 84 ? -10.022 3.425 11.025 1.00 81.25 84 LEU A CA 1
ATOM 705 C C . LEU A 1 84 ? -11.253 3.483 10.119 1.00 81.25 84 LEU A C 1
ATOM 707 O O . LEU A 1 84 ? -11.097 3.411 8.909 1.00 81.25 84 LEU A O 1
ATOM 711 N N . LEU A 1 85 ? -12.468 3.658 10.647 1.00 82.12 85 LEU A N 1
ATOM 712 C CA . LEU A 1 85 ? -13.675 3.734 9.808 1.00 82.12 85 LEU A CA 1
ATOM 713 C C . LEU A 1 85 ? -13.628 4.898 8.805 1.00 82.12 85 LEU A C 1
ATOM 715 O O . LEU A 1 85 ? -13.990 4.718 7.640 1.00 82.12 85 LEU A O 1
ATOM 719 N N . LEU A 1 86 ? -13.146 6.067 9.235 1.00 83.94 86 LEU A N 1
ATOM 720 C CA . LEU A 1 86 ? -12.955 7.223 8.353 1.00 83.94 86 LEU A CA 1
ATOM 721 C C . LEU A 1 86 ? -11.902 6.944 7.278 1.00 83.94 86 LEU A C 1
ATOM 723 O O . LEU A 1 86 ? -12.075 7.322 6.123 1.00 83.94 86 LEU A O 1
ATOM 727 N N . PHE A 1 87 ? -10.820 6.262 7.643 1.00 83.94 87 PHE A N 1
ATOM 728 C CA . PHE A 1 87 ? -9.770 5.874 6.710 1.00 83.94 87 PHE A CA 1
ATOM 729 C C . PHE A 1 87 ? -10.229 4.828 5.694 1.00 83.94 87 PHE A C 1
ATOM 731 O O . PHE A 1 87 ? -9.926 4.954 4.514 1.00 83.94 87 PHE A O 1
ATOM 738 N N . LEU A 1 88 ? -10.996 3.836 6.140 1.00 78.69 88 LEU A N 1
ATOM 739 C CA . LEU A 1 88 ? -11.578 2.786 5.307 1.00 78.69 88 LEU A CA 1
ATOM 740 C C . LEU A 1 88 ? -12.596 3.324 4.288 1.00 78.69 88 LEU A C 1
ATOM 742 O O . LEU A 1 88 ? -12.802 2.699 3.251 1.00 78.69 88 LEU A O 1
ATOM 746 N N . SER A 1 89 ? -13.200 4.481 4.569 1.00 80.50 89 SER A N 1
ATOM 747 C CA . SER A 1 89 ? -14.167 5.151 3.687 1.00 80.50 89 SER A CA 1
ATOM 748 C C . SER A 1 89 ? -13.516 6.132 2.697 1.00 80.50 89 SER A C 1
ATOM 750 O O . SER A 1 89 ? -14.220 6.786 1.935 1.00 80.50 89 SER A O 1
ATOM 752 N N . ASP A 1 90 ? -12.188 6.279 2.721 1.00 82.19 90 ASP A N 1
ATOM 753 C CA . ASP A 1 90 ? -11.456 7.248 1.901 1.00 82.19 90 ASP A CA 1
ATOM 754 C C . ASP A 1 90 ? -11.255 6.727 0.465 1.00 82.19 90 ASP A C 1
ATOM 756 O O . ASP A 1 90 ? -10.523 5.760 0.228 1.00 82.19 90 ASP A O 1
ATOM 760 N N . GLU A 1 91 ? -11.874 7.394 -0.514 1.00 82.56 91 GLU A N 1
ATOM 761 C CA . GLU A 1 91 ? -11.779 7.034 -1.940 1.00 82.56 91 GLU A CA 1
ATOM 762 C C . GLU A 1 91 ? -10.343 7.121 -2.481 1.00 82.56 91 GLU A C 1
ATOM 764 O O . GLU A 1 91 ? -9.976 6.378 -3.396 1.00 82.56 91 GLU A O 1
ATOM 769 N N . LYS A 1 92 ? -9.475 7.925 -1.849 1.00 84.75 92 LYS A N 1
ATOM 770 C CA . LYS A 1 92 ? -8.079 8.120 -2.278 1.00 84.75 92 LYS A CA 1
ATOM 771 C C . LYS A 1 92 ? -7.269 6.825 -2.317 1.00 84.75 92 LYS A C 1
ATOM 773 O O . LYS A 1 92 ? -6.289 6.735 -3.059 1.00 84.75 92 LYS A O 1
ATOM 778 N N . ILE A 1 93 ? -7.637 5.825 -1.512 1.00 87.38 93 ILE A N 1
ATOM 779 C CA . ILE A 1 93 ? -6.954 4.525 -1.516 1.00 87.38 93 ILE A CA 1
ATOM 780 C C . ILE A 1 93 ? -7.306 3.724 -2.765 1.00 87.38 93 ILE A C 1
ATOM 782 O O . ILE A 1 93 ? -6.425 3.084 -3.340 1.00 87.38 93 ILE A O 1
ATOM 786 N N . GLN A 1 94 ? -8.562 3.784 -3.209 1.00 86.75 94 GLN A N 1
ATOM 787 C CA . GLN A 1 94 ? -8.968 3.117 -4.444 1.00 86.75 94 GLN A CA 1
ATOM 788 C C . GLN A 1 94 ? -8.312 3.778 -5.653 1.00 86.75 94 GLN A C 1
ATOM 790 O O . GLN A 1 94 ? -7.794 3.067 -6.513 1.00 86.75 94 GLN A O 1
ATOM 795 N N . ASP A 1 95 ? -8.225 5.110 -5.665 1.00 88.38 95 ASP A N 1
ATOM 796 C CA . ASP A 1 95 ? -7.497 5.844 -6.703 1.00 88.38 95 ASP A CA 1
ATOM 797 C C . ASP A 1 95 ? -6.027 5.426 -6.761 1.00 88.38 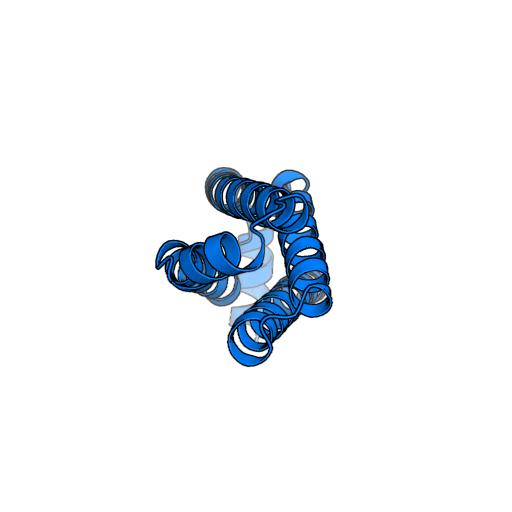95 ASP A C 1
ATOM 799 O O . ASP A 1 95 ? -5.525 5.084 -7.831 1.00 88.38 95 ASP A O 1
ATOM 803 N N . LEU A 1 96 ? -5.339 5.349 -5.613 1.00 91.19 96 LEU A N 1
ATOM 804 C CA . LEU A 1 96 ? -3.961 4.856 -5.591 1.00 91.19 96 LEU A CA 1
ATOM 805 C C . LEU A 1 96 ? -3.860 3.417 -6.104 1.00 91.19 96 LEU A C 1
ATOM 807 O O . LEU A 1 96 ? -2.916 3.085 -6.818 1.00 91.19 96 LEU A O 1
ATOM 811 N N . PHE A 1 97 ? -4.788 2.540 -5.725 1.00 91.75 97 PHE A N 1
ATOM 812 C CA . PHE A 1 97 ? -4.756 1.161 -6.196 1.00 91.75 97 PHE A CA 1
ATOM 813 C C . PHE A 1 97 ? -4.955 1.081 -7.706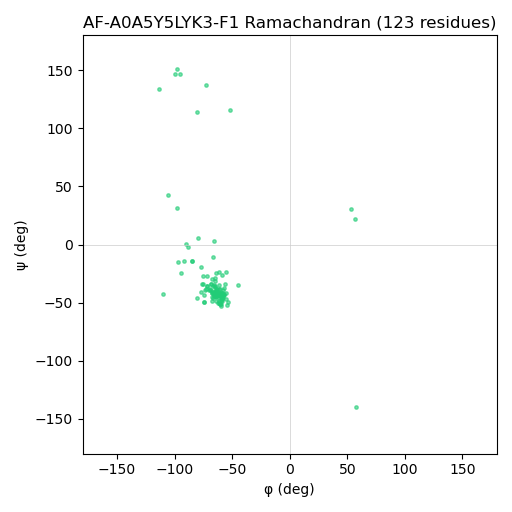 1.00 91.75 97 PHE A C 1
ATOM 815 O O . PHE A 1 97 ? -4.267 0.298 -8.354 1.00 91.75 97 PHE A O 1
ATOM 822 N N . ASN A 1 98 ? -5.843 1.889 -8.273 1.00 88.81 98 ASN A N 1
ATOM 823 C CA . ASN A 1 98 ? -6.054 1.935 -9.714 1.00 88.81 98 ASN A CA 1
ATOM 824 C C . ASN A 1 98 ? -4.820 2.489 -10.436 1.00 88.81 98 ASN A C 1
ATOM 826 O O . ASN A 1 98 ? -4.336 1.854 -11.375 1.00 88.81 98 ASN A O 1
ATOM 830 N N . ASP A 1 99 ? -4.250 3.590 -9.942 1.00 86.94 99 ASP A N 1
ATOM 831 C CA . ASP A 1 99 ? -3.017 4.175 -10.477 1.00 86.94 99 ASP A CA 1
ATOM 832 C C . ASP A 1 99 ? -1.858 3.171 -10.449 1.00 86.94 99 ASP A C 1
ATOM 834 O O . ASP A 1 99 ? -1.104 3.046 -11.414 1.00 86.94 99 ASP A O 1
ATOM 838 N N . PHE A 1 100 ? -1.713 2.429 -9.348 1.00 88.12 100 PHE A N 1
ATOM 839 C CA . PHE A 1 100 ? -0.626 1.468 -9.190 1.00 88.12 100 PHE A CA 1
ATOM 840 C C . PHE A 1 100 ? -0.837 0.188 -10.009 1.00 88.12 100 PHE A C 1
ATOM 842 O O . PHE A 1 100 ? 0.121 -0.391 -10.523 1.00 88.12 100 PHE A O 1
ATOM 849 N N . ASP A 1 101 ? -2.086 -0.250 -10.168 1.00 87.56 101 ASP A N 1
ATOM 850 C CA . ASP A 1 101 ? -2.436 -1.374 -11.038 1.00 87.56 101 ASP A CA 1
ATOM 851 C C . ASP A 1 101 ? -2.152 -1.028 -12.506 1.00 87.56 101 ASP A C 1
ATOM 853 O O . ASP A 1 101 ? -1.517 -1.819 -13.205 1.00 87.56 101 ASP A O 1
ATOM 857 N N . PHE A 1 102 ? -2.528 0.179 -12.944 1.00 81.88 102 PHE A N 1
ATOM 858 C CA . PHE A 1 102 ? -2.169 0.721 -14.256 1.00 81.88 102 PHE A CA 1
ATOM 859 C C . PHE A 1 102 ? -0.646 0.784 -14.422 1.00 81.88 102 PHE A C 1
ATOM 861 O O . PHE A 1 102 ? -0.108 0.247 -15.388 1.00 81.88 102 PHE A O 1
ATOM 868 N N . PHE A 1 103 ? 0.063 1.333 -13.433 1.00 78.75 103 PHE A N 1
ATOM 869 C CA . PHE A 1 103 ? 1.525 1.426 -13.418 1.00 78.75 103 PHE A CA 1
ATOM 870 C C . PHE A 1 103 ? 2.230 0.068 -13.586 1.00 78.75 103 PHE A C 1
ATOM 872 O O . PHE A 1 103 ? 3.203 -0.040 -14.333 1.00 78.75 103 PHE A O 1
ATOM 879 N N . ILE A 1 104 ? 1.741 -0.991 -12.930 1.00 80.12 104 ILE A N 1
ATOM 880 C CA . ILE A 1 104 ? 2.306 -2.346 -13.058 1.00 80.12 104 ILE A CA 1
ATOM 881 C C . ILE A 1 104 ? 1.909 -3.013 -14.387 1.00 80.12 104 ILE A C 1
ATOM 883 O O . ILE A 1 104 ? 2.679 -3.823 -14.924 1.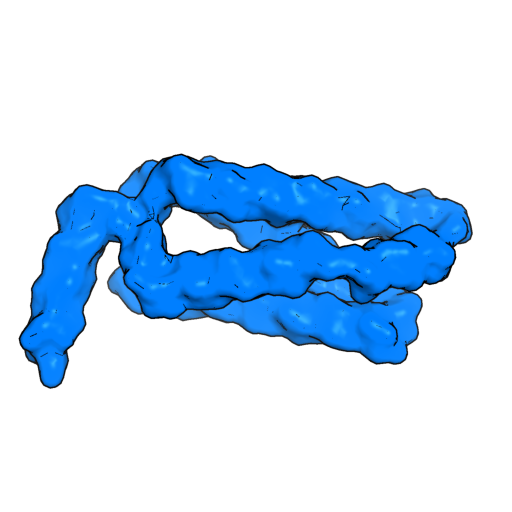00 80.12 104 ILE A O 1
ATOM 887 N N . LYS A 1 105 ? 0.706 -2.747 -14.908 1.00 76.62 105 LYS A N 1
ATOM 888 C CA . LYS A 1 105 ? 0.155 -3.411 -16.103 1.00 76.62 105 LYS A CA 1
ATOM 889 C C . LYS A 1 105 ? 0.675 -2.831 -17.414 1.00 76.62 105 LYS A C 1
ATOM 891 O O . LYS A 1 105 ? 1.098 -3.609 -18.264 1.00 76.62 105 LYS A O 1
ATOM 896 N N . GLU A 1 106 ? 0.700 -1.509 -17.540 1.00 67.69 106 GLU A N 1
ATOM 897 C CA . GLU A 1 106 ? 0.987 -0.783 -18.791 1.00 67.69 106 GLU A CA 1
ATOM 898 C C . GLU A 1 106 ? 2.473 -0.689 -19.144 1.00 67.69 106 GLU A C 1
ATOM 900 O O . GLU A 1 106 ? 2.867 -0.035 -20.105 1.00 67.69 106 GLU A O 1
ATOM 905 N N . ASN A 1 107 ? 3.339 -1.354 -18.382 1.00 62.91 107 ASN A N 1
ATOM 906 C CA . ASN A 1 107 ? 4.781 -1.322 -18.600 1.00 62.91 107 ASN A CA 1
ATOM 907 C C . ASN A 1 107 ? 5.389 0.090 -18.589 1.00 62.91 107 ASN A C 1
ATOM 909 O O . ASN A 1 107 ? 6.511 0.298 -19.055 1.00 62.91 107 ASN A O 1
ATOM 913 N N . SER A 1 108 ? 4.697 1.046 -17.965 1.00 59.62 108 SER A N 1
ATOM 914 C CA . SER A 1 108 ? 5.137 2.424 -17.707 1.00 59.62 108 SER A CA 1
ATOM 915 C C . SER A 1 108 ? 6.320 2.495 -16.729 1.00 59.62 108 SER A C 1
ATOM 917 O O . SER A 1 108 ? 6.749 3.576 -16.340 1.00 59.62 108 SER A O 1
ATOM 919 N N . PHE A 1 109 ? 6.825 1.331 -16.311 1.00 62.69 109 PHE A N 1
ATOM 920 C CA . PHE A 1 109 ? 7.819 1.130 -15.272 1.00 62.69 109 PHE A CA 1
ATOM 921 C C . PHE A 1 109 ? 9.270 1.253 -15.731 1.00 62.69 109 PHE A C 1
ATOM 923 O O . PHE A 1 109 ? 10.118 1.302 -14.857 1.00 62.69 109 PHE A O 1
ATOM 930 N N . TYR A 1 110 ? 9.600 1.250 -17.026 1.00 62.88 110 TYR A N 1
ATOM 931 C CA . TYR A 1 110 ? 11.005 1.282 -17.458 1.00 62.88 110 TYR A CA 1
ATOM 932 C C . TYR A 1 110 ? 11.339 2.585 -18.170 1.00 62.88 110 TYR A C 1
ATOM 934 O O . TYR A 1 110 ? 10.622 3.021 -19.071 1.00 62.88 110 TYR A O 1
ATOM 942 N N . GLU A 1 111 ? 12.475 3.161 -17.789 1.00 62.22 111 GLU A N 1
ATOM 943 C CA . GLU A 1 111 ? 13.070 4.332 -18.428 1.00 62.22 111 GLU A CA 1
ATOM 944 C C . GLU A 1 111 ? 14.207 3.910 -19.386 1.00 62.22 111 GLU A C 1
ATOM 946 O O . GLU A 1 111 ? 14.901 2.914 -19.153 1.00 62.22 111 GLU A O 1
ATOM 951 N N . GLY A 1 112 ? 14.396 4.648 -20.487 1.00 60.84 112 GLY A N 1
ATOM 952 C CA . GLY A 1 112 ? 15.528 4.482 -21.416 1.00 60.84 112 GLY A CA 1
ATOM 953 C C . GLY A 1 112 ? 15.680 3.082 -22.038 1.00 60.84 112 GLY A C 1
ATOM 954 O O . GLY A 1 112 ? 14.696 2.429 -22.387 1.00 60.84 112 GLY A O 1
ATOM 955 N N . ASP A 1 113 ? 16.924 2.601 -22.152 1.00 53.50 113 ASP A N 1
ATOM 956 C CA . ASP A 1 113 ? 17.283 1.304 -22.759 1.00 53.50 113 ASP A CA 1
ATOM 957 C C . ASP A 1 113 ? 16.562 0.098 -22.136 1.00 53.50 113 ASP A C 1
ATOM 959 O O . ASP A 1 113 ? 16.423 -0.946 -22.778 1.00 53.50 113 ASP A O 1
ATOM 963 N N . CYS A 1 114 ? 16.112 0.214 -20.884 1.00 56.22 114 CYS A N 1
ATOM 964 C CA . CYS A 1 114 ? 15.348 -0.827 -20.201 1.00 56.22 114 CYS A CA 1
ATOM 965 C C . CYS A 1 114 ? 13.952 -1.000 -20.815 1.00 56.22 114 CYS A C 1
ATOM 967 O O . CYS A 1 114 ? 13.459 -2.126 -20.898 1.00 56.22 114 CYS A O 1
ATOM 969 N N . LYS A 1 115 ? 13.345 0.090 -21.301 1.00 57.59 115 LYS A N 1
ATOM 970 C CA . LYS A 1 115 ? 12.077 0.065 -22.035 1.00 57.59 115 LYS A CA 1
ATOM 971 C C . LYS A 1 115 ? 12.267 -0.636 -23.380 1.00 57.59 115 LYS A C 1
ATOM 973 O O . LYS A 1 115 ? 11.555 -1.593 -23.674 1.00 57.59 115 LYS A O 1
ATOM 978 N N . ASP A 1 116 ? 13.300 -0.252 -24.129 1.00 54.59 116 ASP A N 1
ATOM 979 C CA . ASP A 1 116 ? 13.598 -0.812 -25.453 1.00 54.59 116 ASP A CA 1
ATOM 980 C C . ASP A 1 116 ? 13.975 -2.298 -25.412 1.00 54.59 116 ASP A C 1
ATOM 982 O O . ASP A 1 116 ? 13.525 -3.078 -26.256 1.00 54.59 116 ASP A O 1
ATOM 986 N N . ARG A 1 117 ? 14.771 -2.732 -24.422 1.00 56.97 117 ARG A N 1
ATOM 987 C CA . ARG A 1 117 ? 15.131 -4.153 -24.258 1.00 56.97 117 ARG A CA 1
ATOM 988 C C . ARG A 1 117 ? 13.911 -5.023 -23.959 1.00 56.97 117 ARG A C 1
ATOM 990 O O . ARG A 1 117 ? 13.830 -6.137 -24.468 1.00 56.97 117 ARG A O 1
ATOM 997 N N . PHE A 1 118 ? 12.972 -4.518 -23.164 1.00 53.31 118 PHE A N 1
ATOM 998 C CA . PHE A 1 118 ? 11.764 -5.254 -22.797 1.00 53.31 118 PHE A CA 1
ATOM 999 C C . PHE A 1 118 ? 10.730 -5.268 -23.933 1.00 53.31 118 PHE A C 1
ATOM 1001 O O . PHE A 1 118 ? 10.171 -6.320 -24.230 1.00 53.31 118 PHE A O 1
ATOM 1008 N N . PHE A 1 119 ? 10.537 -4.147 -24.643 1.00 53.41 119 PHE A N 1
ATOM 1009 C CA . PHE A 1 119 ? 9.718 -4.110 -25.864 1.00 53.41 119 PHE A CA 1
ATOM 1010 C C . PHE A 1 119 ? 10.228 -5.100 -26.917 1.00 53.41 119 PHE A C 1
ATOM 1012 O O . PHE A 1 119 ? 9.439 -5.848 -27.487 1.00 53.41 119 PHE A O 1
ATOM 1019 N N . LYS A 1 120 ? 11.550 -5.175 -27.124 1.00 54.00 120 LYS A N 1
ATOM 1020 C CA . LYS A 1 120 ? 12.152 -6.170 -28.026 1.00 54.00 120 LYS A CA 1
ATOM 1021 C C . LYS A 1 120 ? 11.885 -7.614 -27.587 1.00 54.00 120 LYS A C 1
ATOM 1023 O O . LYS A 1 120 ? 11.708 -8.462 -28.450 1.00 54.00 120 LYS A O 1
ATOM 1028 N N . GLN A 1 121 ? 11.831 -7.897 -26.283 1.00 54.00 121 GLN A N 1
ATOM 1029 C CA . GLN A 1 121 ? 11.475 -9.227 -25.768 1.00 54.00 121 GLN A CA 1
ATOM 1030 C C . GLN A 1 121 ? 9.984 -9.553 -25.945 1.00 54.00 121 GLN A C 1
ATOM 1032 O O . GLN A 1 121 ? 9.660 -10.696 -26.239 1.00 54.00 121 GLN A O 1
ATOM 1037 N N . LEU A 1 122 ? 9.092 -8.565 -25.815 1.00 50.38 122 LEU A N 1
ATOM 1038 C CA . LEU A 1 122 ? 7.648 -8.730 -26.034 1.00 50.38 122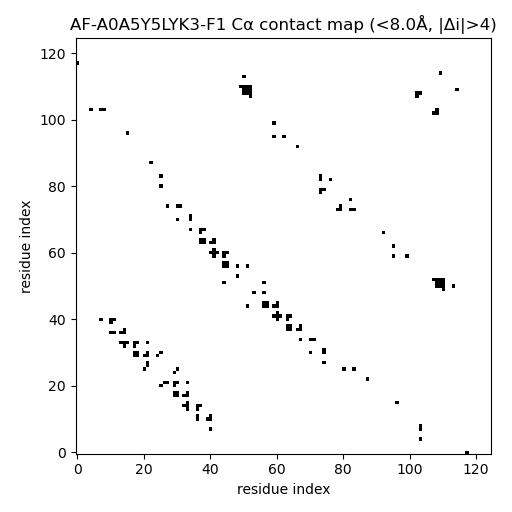 LEU A CA 1
ATOM 1039 C C . LEU A 1 122 ? 7.279 -8.968 -27.503 1.00 50.38 122 LEU A C 1
ATOM 1041 O O . LEU A 1 122 ? 6.384 -9.753 -27.770 1.00 50.38 122 LEU A O 1
ATOM 1045 N N . VAL A 1 123 ? 7.947 -8.295 -28.445 1.00 51.16 123 VAL A N 1
ATOM 1046 C CA . VAL A 1 123 ? 7.698 -8.456 -29.895 1.00 51.16 123 VAL A CA 1
ATOM 1047 C C . VAL A 1 123 ? 8.324 -9.746 -30.451 1.00 51.16 123 VAL A C 1
ATOM 1049 O O . VAL A 1 123 ? 7.947 -10.202 -31.524 1.00 51.16 123 VAL A O 1
ATOM 1052 N N . ALA A 1 124 ? 9.293 -10.327 -29.740 1.00 48.88 124 ALA A N 1
ATOM 1053 C CA . ALA A 1 124 ? 9.955 -11.575 -30.121 1.00 48.88 124 ALA A CA 1
ATOM 1054 C C . ALA A 1 124 ? 9.245 -12.849 -29.607 1.00 48.88 124 ALA A C 1
ATOM 1056 O O . ALA A 1 124 ? 9.725 -13.949 -29.887 1.00 48.88 124 ALA A O 1
ATOM 1057 N N . LEU A 1 125 ? 8.151 -12.697 -28.852 1.00 42.97 125 LEU A N 1
ATOM 1058 C CA . LEU A 1 125 ? 7.242 -13.754 -28.388 1.00 42.97 125 LEU A CA 1
ATOM 1059 C C . LEU A 1 125 ? 6.023 -13.844 -29.312 1.00 42.97 125 LEU A C 1
ATOM 1061 O O . LEU A 1 125 ? 5.578 -14.987 -29.554 1.00 42.97 125 LEU A O 1
#

Nearest PDB structures (foldseek):
  8jh6-assembly1_B  TM=6.788E-01  e=4.327E+00  synthetic construct
  1orj-assembly2_B  TM=3.888E-01  e=1.437E+00  Aquifex aeolicus VF5

Mean predicted aligned error: 7.18 Å

Secondary structure (DSSP, 8-state):
-HHHHHHHHHHHHHHHHHHHHHHHH--HHHHHHHHHHHHHHHHHHHH-TTTS-HHHHHHHHHHHHHHHHHHHHHHH-TTHHHHHHHHHT-HHHHHHHHHHHHHHHS-TT--THHHHHHHHHHHT-

Organism: Campylobacter jejuni (NCBI:txid197)

Radius of gyration: 16.06 Å; Cα contacts (8 Å, |Δi|>4): 96; chains: 1; bounding box: 32×25×52 Å

Sequence (125 aa):
YDGFRIFLFYLFKKLKFYWTLSLERKDKQSLCEFLFYSRSLYIVLSSMSTILDKNLSNILALKFKDITKKTQDILASENSNQDLLLFLSDEKIQDLFNDFDFFIKENSFYEGDCKDRFFKQLVAL

Foldseek 3Di:
DVVVLVVLVVLLVQLVVLLVVCVVVVDLVSLVSNLVSLVVLLCCLCPPVQFFPVVLSVVLSVLSVVLSVLSVVLSVDPPNSVSSVVSNPDCSVVVSSVSSVCVSPVVNGGDDPNSVVVVVVVVVD

pLDDT: mean 81.96, std 13.68, range [42.97, 97.62]

Solvent-accessible surface area (backbone atoms only — not comparable to full-atom values): 6654 Å² total; per-residue (Å²): 117,64,67,61,55,51,49,54,50,48,46,49,53,51,26,54,49,25,48,52,44,26,70,75,66,69,41,70,66,35,46,52,51,24,36,50,36,31,44,50,51,20,50,53,39,64,70,36,59,90,52,29,32,56,66,63,29,46,54,52,18,51,55,28,45,53,52,29,50,55,47,51,52,31,73,70,38,95,59,29,70,61,51,41,54,58,56,74,68,43,64,68,57,57,53,50,51,52,53,50,51,48,41,69,69,72,61,65,44,43,44,69,72,58,36,55,56,48,52,55,55,61,76,73,107